Protein AF-A0A8I0HBV9-F1 (afdb_monomer)

InterPro domains:
  IPR002176 Crossover junction endodeoxyribonuclease RuvC [PF02075] (2-82)
  IPR002176 Crossover junction endodeoxyribonuclease RuvC [PR00696] (7-23)
  IPR002176 Crossover junction endodeoxyribonuclease RuvC [PR00696] (29-45)
  IPR002176 Crossover junction endodeoxyribonuclease RuvC [PR00696] (53-72)
  IPR002176 Crossover junction 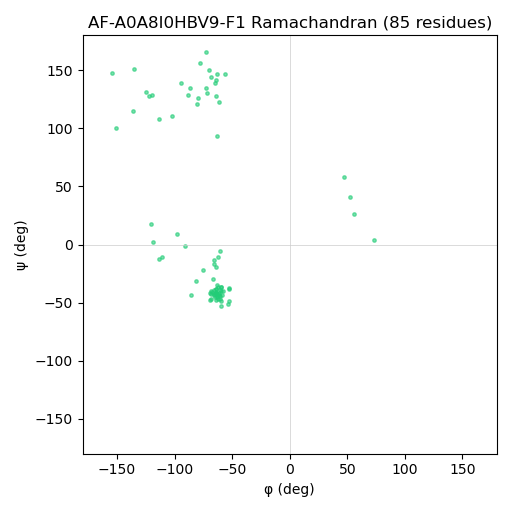endodeoxyribonuclease RuvC [PTHR30194] (1-84)
  IPR012337 Ribonuclease H-like superfamily [SSF53098] (2-82)
  IPR036397 Ribonuclease H superfamily [G3DSA:3.30.420.10] (1-86)

Secondary structure (DSSP, 8-state):
-HHHH--S-EEEEPPP--S-HHHHHHHHHHHHHHHHHHHTTT--EEEE-HHHHHHHHHS-TT--HHHHHHHHHHHHT--GGGS-S--

Sequence (87 aa):
LVESFLPDELAIEAPFFGKNVQSMLKLGRAQGVAMAAALSRDVPITEYEPRKIKMAITGNGAASKEQVSAMLQRILKIPDSRMADKL

Organism: NCBI:txid611301

Mean predicted aligned error: 4.95 Å

Nearest PDB structures (foldseek):
  7xhj-assembly1_A  TM=9.279E-01  e=1.352E-05  Deinococcus radiodurans R1 = ATCC 13939 = DSM 20539
  1hjr-assembly2_D  TM=9.240E-01  e=1.266E-05  Escherichia coli
  6lw3-assembly1_B  TM=9.590E-01  e=2.952E-05  Pseudomonas aeruginosa
  6s16-assembly1_B  TM=9.063E-01  e=2.592E-05  Thermus thermophilus HB8
  4ep4-assembly1_B  TM=8.430E-01  e=1.086E-04  Thermus thermophilus HB8

Radius of gyration: 15.0 Å; Cα contacts (8 Å, |Δi|>4): 81; chains: 1; bounding box: 29×37×31 Å

Solvent-accessible surface area (backbone atoms only — not comparable to full-atom values): 5327 Å² total; per-residue (Å²): 102,66,88,77,65,64,60,82,56,44,81,44,76,44,89,71,93,62,98,47,65,69,62,49,53,55,50,50,52,55,50,50,53,56,49,50,60,37,50,79,68,74,27,50,75,48,73,36,50,68,43,58,55,32,26,74,67,62,75,34,50,81,59,52,54,66,55,48,49,58,41,49,31,65,75,70,67,52,53,80,94,70,53,72,98,74,110

Foldseek 3Di:
DCVVPVDQAAEEEDQDDDPDPVVSVVVVVVVVVVVVVCVVVVRYYDYDYQLRLCCVQQVGSPDDPVSSQVSCCVVVVPDPVPRDPGD

pLDDT: mean 89.57, std 10.29, range [47.44, 97.69]

Structure (mmCIF, N/CA/C/O backbone):
data_AF-A0A8I0HBV9-F1
#
_entry.id   AF-A0A8I0HBV9-F1
#
loop_
_atom_site.group_PDB
_atom_site.id
_atom_site.type_symbol
_atom_site.label_atom_id
_atom_site.label_alt_id
_atom_site.label_comp_id
_atom_site.label_asym_id
_atom_site.label_entity_id
_atom_site.label_seq_id
_atom_site.pdbx_PDB_ins_code
_atom_site.Cartn_x
_atom_site.Cartn_y
_atom_site.Cartn_z
_atom_site.occupancy
_atom_site.B_iso_or_equiv
_atom_site.auth_seq_id
_atom_site.auth_comp_id
_atom_site.auth_asym_id
_atom_site.auth_atom_id
_atom_site.pdbx_PDB_model_num
ATOM 1 N N . LEU A 1 1 ? -6.089 3.364 12.118 1.00 89.88 1 LEU A N 1
ATOM 2 C CA . LEU 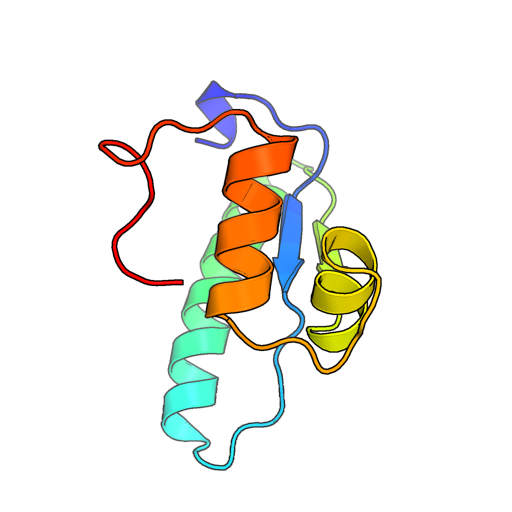A 1 1 ? -6.170 3.970 10.766 1.00 89.88 1 LEU A CA 1
ATOM 3 C C . LEU A 1 1 ? -7.536 3.728 10.149 1.00 89.88 1 LEU A C 1
ATOM 5 O O . LEU A 1 1 ? -8.281 4.689 10.082 1.00 89.88 1 LEU A O 1
ATOM 9 N N . VAL A 1 2 ? -7.899 2.489 9.791 1.00 92.56 2 VAL A N 1
ATOM 10 C CA . VAL A 1 2 ? -9.225 2.183 9.210 1.00 92.56 2 VAL A CA 1
ATOM 11 C C . VAL A 1 2 ? -10.369 2.699 10.095 1.00 92.56 2 VAL A C 1
ATOM 13 O O . VAL A 1 2 ? -11.186 3.480 9.635 1.00 92.56 2 VAL A O 1
ATOM 16 N N . GLU A 1 3 ? -10.363 2.387 11.393 1.00 92.56 3 GLU A N 1
ATOM 17 C CA . GLU A 1 3 ? -11.383 2.883 12.340 1.00 92.56 3 GLU A CA 1
ATOM 18 C C . GLU A 1 3 ? -11.344 4.399 12.567 1.00 92.56 3 GLU A C 1
ATOM 20 O O . GLU A 1 3 ? -12.355 5.013 12.877 1.00 92.56 3 GLU A O 1
ATOM 25 N N . SER A 1 4 ? -10.161 5.001 12.453 1.00 96.00 4 SER A N 1
ATOM 26 C CA . SER A 1 4 ? -9.944 6.414 12.778 1.00 96.00 4 SER A CA 1
ATOM 27 C C . SER A 1 4 ? -10.360 7.340 11.636 1.00 96.00 4 SER A C 1
ATOM 29 O O . SER A 1 4 ? -10.750 8.473 11.888 1.00 96.00 4 SER A O 1
ATOM 31 N N . PHE A 1 5 ? -10.225 6.869 10.394 1.00 95.38 5 PHE A N 1
ATOM 32 C CA . PHE A 1 5 ? -10.451 7.658 9.184 1.00 95.38 5 PHE A CA 1
ATOM 33 C C . PHE A 1 5 ? -11.659 7.196 8.366 1.00 95.38 5 PHE A C 1
ATOM 35 O O . PHE A 1 5 ? -12.060 7.937 7.479 1.00 95.38 5 PHE A O 1
ATOM 42 N N . LEU A 1 6 ? -12.227 6.020 8.664 1.00 94.50 6 LEU A N 1
ATOM 43 C CA . LEU A 1 6 ? -13.418 5.463 8.009 1.00 94.50 6 LEU A CA 1
ATOM 44 C C . LEU A 1 6 ? -13.347 5.553 6.470 1.00 94.50 6 LEU 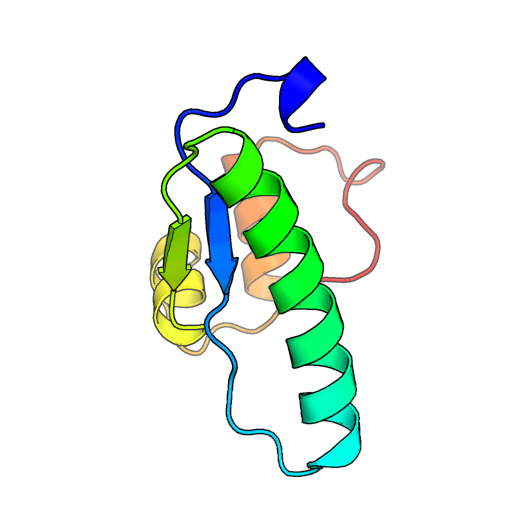A C 1
ATOM 46 O O . LEU A 1 6 ? -14.183 6.215 5.861 1.00 94.50 6 LEU A O 1
ATOM 50 N N . PRO A 1 7 ? -12.320 4.954 5.836 1.00 96.25 7 PRO A N 1
ATOM 51 C CA . PRO A 1 7 ? -12.144 5.064 4.394 1.00 96.25 7 PRO A CA 1
ATOM 52 C C . PRO A 1 7 ? -13.245 4.316 3.635 1.00 96.25 7 PRO A C 1
ATOM 54 O O . PRO A 1 7 ? -13.629 3.216 4.028 1.00 96.25 7 PRO A O 1
ATOM 57 N N . ASP A 1 8 ? -13.666 4.872 2.500 1.00 97.06 8 ASP A N 1
ATOM 58 C CA . ASP A 1 8 ? -14.620 4.225 1.590 1.00 97.06 8 ASP A CA 1
ATOM 59 C C . ASP A 1 8 ? -13.987 3.096 0.760 1.00 97.06 8 ASP A C 1
ATOM 61 O O . ASP A 1 8 ? -14.694 2.228 0.261 1.00 97.06 8 ASP A O 1
ATOM 65 N N . GLU A 1 9 ? -12.660 3.101 0.589 1.00 96.88 9 GLU A N 1
ATOM 66 C CA . GLU A 1 9 ? -11.920 2.103 -0.192 1.00 96.88 9 GLU A CA 1
ATOM 67 C C . GLU A 1 9 ? -10.464 1.972 0.290 1.00 96.88 9 GLU A C 1
ATOM 69 O O . GLU A 1 9 ? -9.829 2.948 0.703 1.00 96.88 9 GLU A O 1
ATOM 74 N N . LEU A 1 10 ? -9.907 0.762 0.185 1.00 96.69 10 LEU A N 1
ATOM 75 C CA . LEU A 1 10 ? -8.473 0.497 0.263 1.00 96.69 10 LEU A CA 1
ATOM 76 C C . LEU A 1 10 ? -7.897 0.271 -1.145 1.00 96.69 10 LEU A C 1
ATOM 78 O O . LEU A 1 10 ? -8.101 -0.778 -1.755 1.00 96.69 10 LEU A O 1
ATOM 82 N N . ALA A 1 11 ? -7.093 1.217 -1.624 1.00 96.25 11 ALA A N 1
ATOM 83 C CA . ALA A 1 11 ? -6.267 1.034 -2.815 1.00 96.25 11 ALA A CA 1
ATOM 84 C C . ALA A 1 11 ? -4.906 0.422 -2.440 1.00 96.25 11 ALA A C 1
ATOM 86 O O . ALA A 1 11 ? -4.204 0.951 -1.574 1.00 96.25 11 ALA A O 1
ATOM 87 N N . ILE A 1 12 ? -4.505 -0.665 -3.105 1.00 94.94 12 ILE A N 1
ATOM 88 C CA . ILE A 1 12 ? -3.209 -1.323 -2.876 1.00 94.94 12 ILE A CA 1
ATOM 89 C C . ILE A 1 12 ? -2.522 -1.690 -4.198 1.00 94.94 12 ILE A C 1
ATOM 91 O O . ILE A 1 12 ? -3.165 -1.914 -5.220 1.00 94.94 12 ILE A O 1
ATOM 95 N N . GLU A 1 13 ? -1.191 -1.722 -4.207 1.00 92.31 13 GLU A N 1
ATOM 96 C CA . GLU A 1 13 ? -0.419 -2.176 -5.366 1.00 92.31 13 GLU A CA 1
ATOM 97 C C . GLU A 1 13 ? -0.540 -3.699 -5.530 1.00 92.31 13 GLU A C 1
ATOM 99 O O . GLU A 1 13 ? -0.320 -4.455 -4.579 1.00 92.31 13 GLU A O 1
ATOM 104 N N . ALA A 1 14 ? -0.859 -4.144 -6.746 1.00 90.44 14 ALA A N 1
ATOM 105 C CA . ALA A 1 14 ? -0.907 -5.558 -7.088 1.00 90.44 14 ALA A CA 1
ATOM 106 C C . ALA A 1 14 ? 0.502 -6.176 -6.990 1.00 90.44 14 ALA A C 1
ATOM 108 O O . ALA A 1 14 ? 1.478 -5.560 -7.437 1.00 90.44 14 ALA A O 1
ATOM 109 N N . PRO A 1 15 ? 0.642 -7.401 -6.455 1.00 82.31 15 PRO A N 1
ATOM 110 C CA . PRO A 1 15 ? 1.944 -8.033 -6.295 1.00 82.31 15 PRO A CA 1
ATOM 111 C C . PRO A 1 15 ? 2.627 -8.238 -7.655 1.00 82.31 15 PRO A C 1
ATOM 113 O O . PRO A 1 15 ? 2.117 -8.918 -8.543 1.00 82.31 15 PRO A O 1
ATOM 116 N N . PHE A 1 16 ? 3.824 -7.675 -7.816 1.00 73.25 16 PHE A N 1
ATOM 117 C CA . PHE A 1 16 ? 4.647 -7.894 -9.004 1.00 73.25 16 PHE A CA 1
ATOM 118 C C . PHE A 1 16 ? 5.501 -9.155 -8.843 1.00 73.25 16 PHE A C 1
ATOM 120 O O . PHE A 1 16 ? 6.157 -9.322 -7.819 1.00 73.25 16 PHE A O 1
ATOM 127 N N . PHE A 1 17 ? 5.565 -10.021 -9.860 1.00 66.50 17 PHE A N 1
ATOM 128 C CA . PHE A 1 17 ? 6.417 -11.217 -9.845 1.00 66.50 17 PHE A CA 1
ATOM 129 C C . PHE A 1 17 ? 7.910 -10.848 -9.768 1.00 66.50 17 PHE A C 1
ATOM 131 O O . PHE A 1 17 ? 8.581 -10.605 -10.771 1.00 66.50 17 PHE A O 1
ATOM 138 N N . GLY A 1 18 ? 8.447 -10.805 -8.548 1.00 65.62 18 GLY A N 1
ATOM 139 C CA . GLY A 1 18 ? 9.870 -10.612 -8.292 1.00 65.62 18 GLY A CA 1
ATOM 140 C C . GLY A 1 18 ? 10.689 -11.887 -8.517 1.00 65.62 18 GLY A C 1
ATOM 141 O O . GLY A 1 18 ? 10.196 -13.002 -8.370 1.00 65.62 18 GLY A O 1
ATOM 142 N N . LYS A 1 19 ? 11.992 -11.730 -8.791 1.00 70.00 19 LYS A N 1
ATOM 143 C CA . LYS A 1 19 ? 12.936 -12.857 -8.948 1.00 70.00 19 LYS A CA 1
ATOM 144 C C . LYS A 1 19 ? 13.136 -13.687 -7.666 1.00 70.00 19 LYS A C 1
ATOM 146 O O . LYS A 1 19 ? 13.631 -14.805 -7.748 1.00 70.00 19 LYS A O 1
ATOM 151 N N . ASN A 1 20 ? 12.800 -13.148 -6.487 1.00 84.38 20 ASN A N 1
ATOM 152 C CA . ASN A 1 20 ? 13.028 -13.797 -5.192 1.00 84.38 20 ASN A CA 1
ATOM 153 C C . ASN A 1 20 ? 11.709 -14.163 -4.493 1.00 84.38 20 ASN A C 1
ATOM 155 O O . ASN A 1 20 ? 11.018 -13.305 -3.938 1.00 84.38 20 ASN A O 1
ATOM 159 N N . VAL A 1 21 ? 11.416 -15.464 -4.461 1.00 86.38 21 VAL A N 1
ATOM 160 C CA . VAL A 1 21 ? 10.197 -16.045 -3.879 1.00 86.38 21 VAL A CA 1
ATOM 161 C C . VAL A 1 21 ? 10.068 -15.775 -2.373 1.00 86.38 21 VAL A C 1
ATOM 163 O O . VAL A 1 21 ? 8.966 -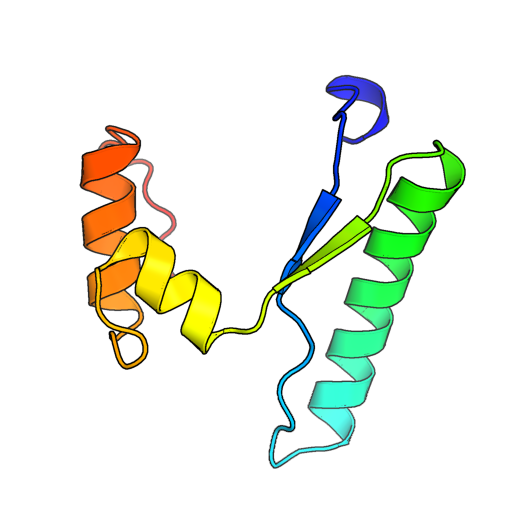15.527 -1.890 1.00 86.38 21 VAL A O 1
ATOM 166 N N . GLN A 1 22 ? 11.167 -15.769 -1.610 1.00 88.62 22 GLN A N 1
ATOM 167 C CA . GLN A 1 22 ? 11.097 -15.533 -0.161 1.00 88.62 22 GLN A CA 1
ATOM 168 C C . GLN A 1 22 ? 10.701 -14.092 0.166 1.00 88.62 22 GLN A C 1
ATOM 170 O O . GLN A 1 22 ? 9.890 -13.861 1.065 1.00 88.62 22 GLN A O 1
ATOM 175 N N . SER A 1 23 ? 11.254 -13.122 -0.566 1.00 88.44 23 SER A N 1
ATOM 176 C CA . SER A 1 23 ? 10.872 -11.714 -0.421 1.00 88.44 23 SER A CA 1
ATOM 177 C C . SER A 1 23 ? 9.410 -11.499 -0.811 1.00 88.44 23 SER A C 1
ATOM 179 O O . SER A 1 23 ? 8.688 -10.813 -0.091 1.00 88.44 23 SER A O 1
ATOM 181 N N . MET A 1 24 ? 8.955 -12.156 -1.883 1.00 88.38 24 MET A N 1
ATOM 182 C CA . MET A 1 24 ? 7.552 -12.133 -2.306 1.00 88.38 24 MET A CA 1
ATOM 183 C C . MET A 1 24 ? 6.613 -12.691 -1.238 1.00 88.38 24 MET A C 1
ATOM 185 O O . MET A 1 24 ? 5.598 -12.076 -0.932 1.00 88.38 24 MET A O 1
ATOM 189 N N . LEU A 1 25 ? 6.967 -13.815 -0.611 1.00 90.56 25 LEU A N 1
ATOM 190 C CA . LEU A 1 25 ? 6.148 -14.407 0.445 1.00 90.56 25 LEU A CA 1
ATOM 191 C C . LEU A 1 25 ? 6.052 -13.495 1.678 1.00 90.56 25 LEU A C 1
ATOM 193 O O . LEU A 1 25 ? 4.990 -13.391 2.289 1.00 90.56 25 LEU A O 1
ATOM 197 N N . LYS A 1 26 ? 7.148 -12.818 2.046 1.00 91.00 26 LYS A N 1
ATOM 198 C CA . LYS A 1 26 ? 7.144 -11.834 3.141 1.00 91.00 26 LYS A CA 1
ATOM 199 C C . LYS A 1 26 ? 6.233 -10.647 2.824 1.00 91.00 26 LYS A C 1
ATOM 201 O O . LYS A 1 26 ? 5.447 -10.257 3.683 1.00 91.00 26 LYS A O 1
ATOM 206 N N . LEU A 1 27 ? 6.311 -10.118 1.603 1.00 90.25 27 LEU A N 1
ATOM 207 C CA . LEU A 1 27 ? 5.458 -9.018 1.156 1.00 90.25 27 LEU A CA 1
ATOM 208 C C . LEU A 1 27 ? 3.981 -9.430 1.127 1.00 90.25 27 LEU A C 1
ATOM 210 O O . LEU A 1 27 ? 3.152 -8.747 1.720 1.00 90.25 27 LEU A O 1
ATOM 214 N N . GLY A 1 28 ? 3.668 -10.587 0.538 1.00 91.88 28 GLY A N 1
ATOM 215 C CA . GLY A 1 28 ? 2.299 -11.101 0.458 1.00 91.88 28 GLY A CA 1
ATOM 216 C C . GLY A 1 28 ? 1.663 -11.318 1.832 1.00 91.88 28 GLY A C 1
ATOM 217 O O . GLY A 1 28 ? 0.491 -11.012 2.021 1.00 91.88 28 GLY A O 1
ATOM 218 N N . ARG A 1 29 ? 2.437 -11.758 2.835 1.00 94.25 29 ARG A N 1
ATOM 219 C CA . ARG A 1 29 ? 1.954 -11.839 4.227 1.00 94.25 29 ARG A CA 1
ATOM 220 C C . ARG A 1 29 ? 1.593 -10.465 4.792 1.00 94.25 29 ARG A C 1
ATOM 222 O O . ARG A 1 29 ? 0.549 -10.334 5.420 1.00 94.25 29 ARG A O 1
ATOM 229 N N . ALA A 1 30 ? 2.431 -9.453 4.566 1.00 93.50 30 ALA A N 1
ATOM 230 C CA . ALA A 1 30 ? 2.157 -8.095 5.033 1.00 93.50 30 ALA A CA 1
ATOM 231 C C . ALA A 1 30 ? 0.913 -7.498 4.351 1.00 93.50 30 ALA A C 1
ATOM 233 O O . ALA A 1 30 ? 0.043 -6.959 5.034 1.00 93.50 30 ALA A O 1
ATOM 234 N N . GLN A 1 31 ? 0.792 -7.657 3.028 1.00 94.19 31 GLN A N 1
ATOM 235 C CA . GLN A 1 31 ? -0.392 -7.226 2.278 1.00 94.19 31 GLN A CA 1
ATOM 236 C C . GLN A 1 31 ? -1.649 -7.963 2.747 1.00 94.19 31 GLN A C 1
ATOM 238 O O . GLN A 1 31 ? -2.660 -7.321 3.008 1.00 94.19 31 GLN A O 1
ATOM 243 N N . GLY A 1 32 ? -1.571 -9.279 2.959 1.00 95.06 32 GLY A N 1
ATOM 244 C CA . GLY A 1 32 ? -2.691 -10.076 3.459 1.00 95.06 32 GLY A CA 1
ATOM 245 C C . GLY A 1 32 ? -3.216 -9.593 4.812 1.00 95.06 32 GLY A C 1
ATOM 246 O O . GLY A 1 32 ? -4.426 -9.507 5.000 1.00 95.06 32 GLY A O 1
ATOM 247 N N . VAL A 1 33 ? -2.330 -9.200 5.736 1.00 96.19 33 VAL A N 1
ATOM 248 C CA . VAL A 1 33 ? -2.740 -8.609 7.024 1.00 96.19 33 VAL A CA 1
ATOM 249 C C . VAL A 1 33 ? -3.419 -7.249 6.827 1.00 96.19 33 VAL A C 1
ATOM 251 O O . VAL A 1 33 ? -4.450 -6.990 7.447 1.00 96.19 33 VAL A O 1
ATOM 254 N N . ALA A 1 34 ? -2.888 -6.391 5.951 1.00 95.12 34 ALA A N 1
ATOM 255 C CA . ALA A 1 34 ? -3.494 -5.090 5.655 1.00 95.12 34 ALA A CA 1
ATOM 256 C C . ALA A 1 34 ? -4.885 -5.231 5.010 1.00 95.12 34 ALA A C 1
ATOM 258 O O . ALA A 1 34 ? -5.825 -4.542 5.405 1.00 95.12 34 ALA A O 1
ATOM 259 N N . MET A 1 35 ? -5.031 -6.166 4.069 1.00 95.62 35 MET A N 1
ATOM 260 C CA . MET A 1 35 ? -6.305 -6.477 3.422 1.00 95.62 35 MET A CA 1
ATOM 261 C C . MET A 1 35 ? -7.307 -7.065 4.416 1.00 95.62 35 MET A C 1
ATOM 263 O O . MET A 1 35 ? -8.454 -6.635 4.446 1.00 95.62 35 MET A O 1
ATOM 267 N N . ALA A 1 36 ? -6.882 -7.988 5.285 1.00 96.31 36 ALA A N 1
ATOM 268 C CA . ALA A 1 36 ? -7.750 -8.548 6.320 1.00 96.31 36 ALA A CA 1
ATOM 269 C C . ALA A 1 36 ? -8.286 -7.464 7.270 1.00 96.31 36 ALA A C 1
ATOM 271 O O . ALA A 1 36 ? -9.464 -7.485 7.623 1.00 96.31 36 ALA A O 1
ATOM 272 N N . ALA A 1 37 ? -7.449 -6.488 7.639 1.00 95.62 37 ALA A N 1
ATOM 273 C CA . ALA A 1 37 ? -7.875 -5.355 8.456 1.00 95.62 37 ALA A CA 1
ATOM 274 C C . ALA A 1 37 ? -8.963 -4.508 7.764 1.00 95.62 37 ALA A C 1
ATOM 276 O O . ALA A 1 37 ? -9.938 -4.132 8.412 1.00 95.62 37 ALA A O 1
ATOM 277 N N . ALA A 1 38 ? -8.838 -4.242 6.461 1.00 96.12 38 ALA A N 1
ATOM 278 C CA . ALA A 1 38 ? -9.866 -3.528 5.697 1.00 96.12 38 ALA A CA 1
ATOM 279 C C . ALA A 1 38 ? -1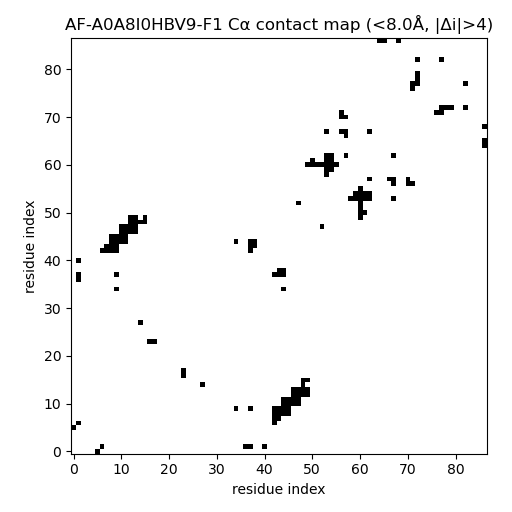1.159 -4.349 5.533 1.00 96.12 38 ALA A C 1
ATOM 281 O O . ALA A 1 38 ? -12.242 -3.849 5.834 1.00 96.12 38 ALA A O 1
ATOM 282 N N . LEU A 1 39 ? -11.045 -5.630 5.162 1.00 95.44 39 LEU A N 1
ATOM 283 C CA . LEU A 1 39 ? -12.192 -6.536 5.006 1.00 95.44 39 LEU A CA 1
ATOM 284 C C . LEU A 1 39 ? -12.984 -6.708 6.303 1.00 95.44 39 LEU A C 1
ATOM 286 O O . LEU A 1 39 ? -14.205 -6.762 6.265 1.00 95.44 39 LEU A O 1
ATOM 290 N N . SER A 1 40 ? -12.316 -6.741 7.461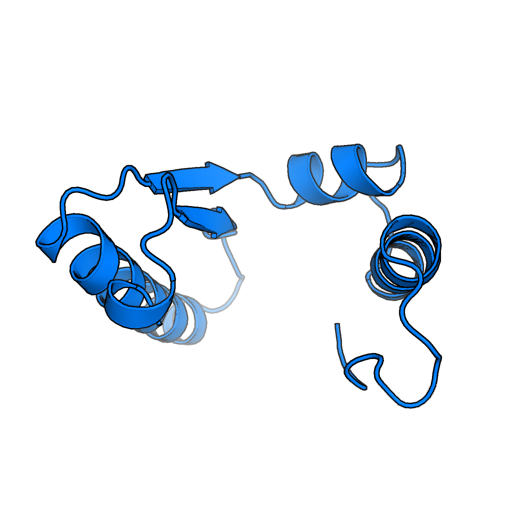 1.00 95.56 40 SER A N 1
ATOM 291 C CA . SER A 1 40 ? -12.991 -6.829 8.769 1.00 95.56 40 SER A CA 1
ATOM 292 C C . SER A 1 40 ? -13.904 -5.641 9.099 1.00 95.56 40 SER A C 1
ATOM 294 O O . SER A 1 40 ? -14.635 -5.681 10.088 1.00 95.56 40 SER A O 1
ATOM 296 N N . ARG A 1 41 ? -13.837 -4.572 8.300 1.00 94.62 41 ARG A N 1
ATOM 297 C CA . ARG A 1 41 ? -14.656 -3.362 8.411 1.00 94.62 41 ARG A CA 1
ATOM 298 C C . ARG A 1 41 ? -15.479 -3.108 7.143 1.00 94.62 41 ARG A C 1
ATOM 300 O O . ARG A 1 41 ? -15.913 -1.981 6.944 1.00 94.62 41 ARG A O 1
ATOM 307 N N . ASP A 1 42 ? -15.650 -4.129 6.300 1.00 95.56 42 ASP A N 1
ATOM 308 C CA . ASP A 1 42 ? -16.385 -4.067 5.029 1.00 95.56 42 ASP A CA 1
ATOM 309 C C . ASP A 1 42 ? -15.874 -2.986 4.059 1.00 95.56 42 ASP A C 1
ATOM 311 O O . ASP A 1 42 ? -16.608 -2.501 3.199 1.00 95.56 42 ASP A O 1
ATOM 315 N N . VAL A 1 43 ? -14.593 -2.613 4.168 1.00 97.69 43 VAL A N 1
ATOM 316 C CA . VAL A 1 43 ? -13.969 -1.658 3.247 1.00 97.69 43 VAL A CA 1
ATOM 317 C C . VAL A 1 43 ? -13.575 -2.400 1.963 1.00 97.69 43 VAL A C 1
ATOM 319 O O . VAL A 1 43 ? -12.777 -3.344 2.038 1.00 97.69 43 VAL A O 1
ATOM 322 N N . PRO A 1 44 ? -14.095 -2.006 0.783 1.00 97.12 44 PRO A N 1
ATOM 323 C CA . PRO A 1 44 ? -13.736 -2.624 -0.486 1.00 97.12 44 PRO A CA 1
ATOM 324 C C . PRO A 1 44 ? -12.254 -2.412 -0.799 1.00 97.12 44 PRO A C 1
ATOM 326 O O . PRO A 1 44 ? -11.661 -1.389 -0.452 1.00 97.12 44 PRO A O 1
ATOM 329 N N . ILE A 1 45 ? -11.650 -3.401 -1.457 1.00 97.00 45 ILE A N 1
ATOM 330 C CA . ILE A 1 45 ? -10.225 -3.406 -1.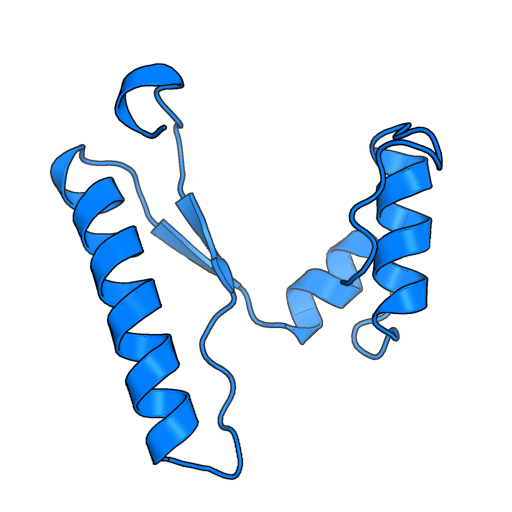788 1.00 97.00 45 ILE A CA 1
ATOM 331 C C . ILE A 1 45 ? -10.067 -3.467 -3.299 1.00 97.00 45 ILE A C 1
ATOM 333 O O . ILE A 1 45 ? -10.597 -4.380 -3.934 1.00 97.00 45 ILE A O 1
ATOM 337 N N . THR A 1 46 ? -9.273 -2.550 -3.846 1.00 96.44 46 THR A N 1
ATOM 338 C CA . THR A 1 46 ? -8.907 -2.549 -5.263 1.00 96.44 46 THR A CA 1
ATOM 339 C C . THR A 1 46 ? -7.396 -2.610 -5.424 1.00 96.44 46 THR A C 1
ATOM 341 O O . THR A 1 46 ? -6.648 -1.807 -4.858 1.00 96.44 46 THR A O 1
ATOM 344 N N . GLU A 1 47 ? -6.947 -3.567 -6.233 1.00 95.19 47 GLU A N 1
ATOM 345 C CA . GLU A 1 47 ? -5.541 -3.747 -6.576 1.00 95.19 47 GLU A CA 1
ATOM 346 C C . GLU A 1 47 ? -5.193 -3.036 -7.891 1.00 95.19 47 GLU A C 1
ATOM 348 O O . GLU A 1 47 ? -5.936 -3.094 -8.875 1.00 95.19 47 GLU A O 1
ATOM 353 N N . TYR A 1 48 ? -4.029 -2.386 -7.931 1.00 94.88 48 TYR A N 1
ATOM 354 C CA . TYR A 1 48 ? -3.557 -1.641 -9.096 1.00 94.88 48 TYR A CA 1
ATOM 355 C C . TYR A 1 48 ? -2.181 -2.113 -9.547 1.00 94.88 48 TYR A C 1
ATOM 357 O O . TYR A 1 48 ? -1.238 -2.180 -8.762 1.00 94.88 48 TYR A O 1
ATOM 365 N N . GLU A 1 49 ? -2.034 -2.379 -10.845 1.00 93.19 49 GLU A N 1
ATOM 366 C CA . GLU A 1 49 ? -0.732 -2.718 -11.412 1.00 93.19 49 GLU A CA 1
ATOM 367 C C . GLU A 1 49 ? 0.263 -1.548 -11.289 1.00 93.19 49 GLU A C 1
ATOM 369 O O . GLU A 1 49 ? -0.103 -0.403 -11.592 1.00 93.19 49 GLU A O 1
ATOM 374 N N . PRO A 1 50 ? 1.551 -1.814 -10.996 1.00 91.38 50 PRO A N 1
ATOM 375 C CA . PRO A 1 50 ? 2.572 -0.772 -10.851 1.00 91.38 50 PRO A CA 1
ATOM 376 C C . PRO A 1 50 ? 2.646 0.174 -12.060 1.00 91.38 50 PRO A C 1
ATOM 378 O O . PRO A 1 50 ? 2.802 1.389 -11.929 1.00 91.38 50 PRO A O 1
ATOM 381 N N . ARG A 1 51 ? 2.485 -0.375 -13.272 1.00 93.50 51 ARG A N 1
ATOM 382 C CA . ARG A 1 51 ? 2.488 0.399 -14.521 1.00 93.50 51 ARG A CA 1
ATOM 383 C C . ARG A 1 51 ? 1.294 1.352 -14.608 1.00 93.50 51 ARG A C 1
ATOM 385 O O . ARG A 1 51 ? 1.455 2.475 -15.085 1.00 93.50 51 ARG A O 1
ATOM 392 N N . LYS A 1 52 ? 0.114 0.922 -14.151 1.00 94.81 52 LYS A N 1
ATOM 393 C CA . LYS A 1 52 ? -1.107 1.738 -14.138 1.00 94.81 52 LYS A CA 1
ATOM 394 C C . LYS A 1 52 ? -0.987 2.877 -13.127 1.00 94.81 52 LYS A C 1
ATOM 396 O O . LYS A 1 52 ? -1.344 4.003 -13.459 1.00 94.81 52 LYS A O 1
ATOM 401 N N . ILE A 1 53 ? -0.392 2.611 -11.962 1.00 94.19 53 ILE A N 1
ATOM 402 C CA . ILE A 1 53 ? -0.092 3.632 -10.945 1.00 94.19 53 ILE A CA 1
ATOM 403 C C . ILE A 1 53 ? 0.833 4.709 -11.531 1.00 94.19 53 ILE A C 1
ATOM 405 O O . ILE A 1 53 ? 0.506 5.895 -11.519 1.00 94.19 53 ILE A O 1
ATOM 409 N N . LYS A 1 54 ? 1.962 4.300 -12.126 1.00 94.88 54 LYS A N 1
ATOM 410 C CA . LYS A 1 54 ? 2.919 5.226 -12.755 1.00 94.88 54 LYS A CA 1
ATOM 411 C C . LYS A 1 54 ? 2.288 6.052 -13.871 1.00 94.88 54 LYS A C 1
ATOM 413 O O . LYS A 1 54 ? 2.511 7.261 -13.936 1.00 94.88 54 LYS A O 1
ATOM 418 N N . MET A 1 55 ? 1.479 5.415 -14.717 1.00 95.94 55 MET A N 1
ATOM 419 C CA . MET A 1 55 ? 0.750 6.081 -15.796 1.00 95.94 55 MET A CA 1
ATOM 420 C C . MET A 1 55 ? -0.208 7.149 -15.257 1.00 95.94 55 MET A C 1
ATOM 422 O O . MET A 1 55 ? -0.195 8.269 -15.753 1.00 95.94 55 MET A O 1
ATOM 426 N N . ALA A 1 56 ? -0.990 6.831 -14.223 1.00 95.44 56 ALA A N 1
ATOM 427 C CA . ALA A 1 56 ? -1.960 7.759 -13.645 1.00 95.44 56 ALA A CA 1
ATOM 428 C C . ALA A 1 56 ? -1.306 9.008 -13.027 1.00 95.44 56 ALA A C 1
ATOM 430 O O . ALA A 1 56 ? -1.868 10.095 -13.106 1.00 95.44 56 ALA A O 1
ATOM 431 N N . ILE A 1 57 ? -0.113 8.865 -12.439 1.00 94.62 57 ILE A N 1
ATOM 432 C CA . ILE A 1 57 ? 0.586 9.968 -11.760 1.00 94.62 57 ILE A CA 1
ATOM 433 C C . ILE A 1 57 ? 1.415 10.811 -12.737 1.00 94.62 57 ILE A C 1
ATOM 435 O O . ILE A 1 57 ? 1.440 12.036 -12.645 1.00 94.62 57 ILE A O 1
ATOM 439 N N . THR A 1 58 ? 2.142 10.159 -13.645 1.00 95.50 58 THR A N 1
ATOM 440 C CA . THR A 1 58 ? 3.188 10.813 -14.456 1.00 95.50 58 THR A CA 1
ATOM 441 C C . THR A 1 58 ? 2.834 10.940 -15.937 1.00 95.50 58 THR A C 1
ATOM 443 O O . THR A 1 58 ? 3.560 11.596 -16.678 1.00 95.50 58 THR A O 1
ATOM 446 N N . GLY A 1 59 ? 1.768 10.280 -16.399 1.00 94.94 59 GLY A N 1
ATOM 447 C CA . GLY A 1 59 ? 1.479 10.101 -17.826 1.00 94.94 59 GLY A CA 1
ATOM 448 C C . GLY A 1 59 ? 2.393 9.085 -18.525 1.00 94.94 59 GLY A C 1
ATOM 449 O O . GLY A 1 59 ? 2.289 8.900 -19.735 1.00 94.94 59 GLY A O 1
ATOM 450 N N . ASN A 1 60 ? 3.289 8.411 -17.791 1.00 93.62 60 ASN A N 1
ATOM 451 C CA . ASN A 1 60 ? 4.210 7.414 -18.329 1.00 93.62 60 ASN A CA 1
ATOM 452 C C . ASN A 1 60 ? 4.290 6.171 -17.425 1.00 93.62 60 ASN A C 1
ATOM 454 O O . ASN A 1 60 ? 4.809 6.204 -16.313 1.00 93.62 60 ASN A O 1
ATOM 458 N N . GLY A 1 61 ? 3.847 5.020 -17.934 1.00 91.81 61 GLY A N 1
ATOM 459 C CA . GLY A 1 61 ? 3.885 3.754 -17.192 1.00 91.81 61 GLY A CA 1
ATOM 460 C C . GLY A 1 61 ? 5.296 3.230 -16.879 1.00 91.81 61 GLY A C 1
ATOM 461 O O . GLY A 1 61 ? 5.446 2.372 -16.011 1.00 91.81 61 GLY A O 1
ATOM 462 N N . ALA A 1 62 ? 6.326 3.737 -17.561 1.00 94.00 62 ALA A N 1
ATOM 463 C CA . ALA A 1 62 ? 7.728 3.380 -17.344 1.00 94.00 62 ALA A CA 1
ATOM 464 C C . ALA A 1 62 ? 8.489 4.388 -16.460 1.00 94.00 62 ALA A C 1
ATOM 466 O O . ALA A 1 62 ? 9.706 4.277 -16.338 1.00 94.00 62 ALA A O 1
ATOM 467 N N . ALA A 1 63 ? 7.799 5.355 -15.843 1.00 94.12 63 ALA A N 1
ATOM 468 C CA . ALA A 1 63 ? 8.436 6.381 -15.022 1.00 94.12 63 ALA A CA 1
ATOM 469 C C . ALA A 1 63 ? 9.290 5.800 -13.879 1.00 94.12 63 ALA A C 1
ATOM 471 O O . ALA A 1 63 ? 8.977 4.746 -13.298 1.00 94.12 63 ALA A O 1
ATOM 472 N N . SER A 1 64 ? 10.375 6.502 -13.553 1.00 92.94 64 SER A N 1
ATOM 473 C CA . SER A 1 64 ? 11.226 6.184 -12.407 1.00 92.94 64 SER A CA 1
ATOM 474 C C . SER A 1 64 ? 10.531 6.542 -11.088 1.00 92.94 64 SER A C 1
ATOM 476 O O . SER A 1 64 ? 9.525 7.255 -11.066 1.00 92.94 64 SER A O 1
ATOM 478 N N . LYS A 1 65 ? 11.055 6.040 -9.967 1.00 88.56 65 LYS A N 1
ATOM 479 C CA . LYS A 1 65 ? 10.506 6.339 -8.634 1.00 88.56 65 LYS A CA 1
ATOM 480 C C . LYS A 1 65 ? 10.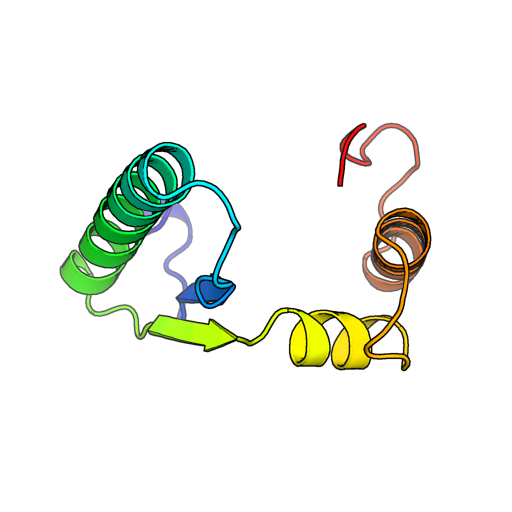627 7.824 -8.294 1.00 88.56 65 LYS A C 1
ATOM 482 O O . LYS A 1 65 ? 9.697 8.420 -7.760 1.00 88.56 65 LYS A O 1
ATOM 487 N N . GLU A 1 66 ? 11.735 8.433 -8.696 1.00 91.06 66 GLU A N 1
ATOM 488 C CA . GLU A 1 66 ? 12.036 9.851 -8.505 1.00 91.06 66 GLU A CA 1
ATOM 489 C C . GLU A 1 66 ? 11.037 10.723 -9.274 1.00 91.06 66 GLU A C 1
ATOM 491 O O . GLU A 1 66 ? 10.514 11.695 -8.732 1.00 91.06 66 GLU A O 1
ATOM 496 N N . GLN A 1 67 ? 10.700 10.334 -10.510 1.00 92.19 67 GLN A N 1
ATOM 497 C CA . GLN A 1 67 ? 9.689 11.026 -11.314 1.00 92.19 67 GLN A CA 1
ATOM 498 C C . GLN A 1 67 ? 8.296 10.940 -10.681 1.00 92.19 67 GLN A C 1
ATOM 500 O O . GLN A 1 67 ? 7.574 11.937 -10.651 1.00 92.19 67 GLN A O 1
ATOM 505 N N . VAL A 1 68 ? 7.918 9.772 -10.151 1.00 93.00 68 VAL A N 1
ATOM 506 C CA . VAL A 1 68 ? 6.646 9.600 -9.432 1.00 93.00 68 VAL A CA 1
ATOM 507 C C . VAL A 1 68 ? 6.610 10.486 -8.184 1.00 93.00 68 VAL A C 1
ATOM 509 O O . VAL A 1 68 ? 5.633 11.204 -7.982 1.00 93.00 68 VAL A O 1
ATOM 512 N N . SER A 1 69 ? 7.681 10.492 -7.386 1.00 90.81 69 SER A N 1
ATOM 513 C CA . SER A 1 69 ? 7.785 11.310 -6.171 1.00 90.81 69 SER A CA 1
ATOM 514 C C . SER A 1 69 ? 7.662 12.810 -6.465 1.00 90.81 69 SER A C 1
ATOM 516 O O . SER A 1 69 ? 6.833 13.492 -5.862 1.00 90.81 69 SER A O 1
ATOM 518 N N . ALA A 1 70 ? 8.401 13.316 -7.459 1.00 90.88 70 ALA A N 1
ATOM 519 C CA . ALA A 1 70 ? 8.347 14.724 -7.860 1.00 90.88 70 ALA A CA 1
ATOM 520 C C . ALA A 1 70 ? 6.943 15.145 -8.337 1.00 90.88 70 ALA A C 1
ATOM 522 O O . ALA A 1 70 ? 6.460 16.234 -8.016 1.00 90.88 70 ALA A O 1
ATOM 523 N N . MET A 1 71 ? 6.250 14.270 -9.072 1.00 93.69 71 MET A N 1
ATOM 524 C CA . MET A 1 71 ? 4.873 14.528 -9.499 1.00 93.69 71 MET A CA 1
ATOM 525 C C . MET A 1 71 ? 3.901 14.532 -8.315 1.00 93.69 71 MET A C 1
ATOM 527 O O . MET A 1 71 ? 3.055 15.422 -8.233 1.00 93.69 71 MET A O 1
ATOM 531 N N . LEU A 1 72 ? 4.050 13.608 -7.361 1.00 92.06 72 LEU A N 1
ATOM 532 C CA . LEU A 1 72 ? 3.236 13.585 -6.142 1.00 92.06 72 LEU A CA 1
ATOM 533 C C . LEU A 1 72 ? 3.436 14.840 -5.284 1.00 92.06 72 LEU A C 1
ATOM 535 O O . LEU A 1 72 ? 2.440 15.406 -4.834 1.00 92.06 72 LEU A O 1
ATOM 539 N N . GLN A 1 73 ? 4.677 15.322 -5.113 1.00 91.56 73 GLN A N 1
ATOM 540 C CA . GLN A 1 73 ? 4.951 16.603 -4.434 1.00 91.56 73 GLN A CA 1
ATOM 541 C C . GLN A 1 73 ? 4.136 17.732 -5.055 1.00 91.56 73 GLN A C 1
ATOM 543 O O . GLN A 1 73 ? 3.468 18.488 -4.350 1.00 91.56 73 GLN A O 1
ATOM 548 N N . ARG A 1 74 ? 4.160 17.821 -6.388 1.00 91.25 74 ARG A N 1
ATOM 549 C CA . ARG A 1 74 ? 3.482 18.881 -7.132 1.00 91.25 74 ARG A CA 1
ATOM 550 C C . ARG A 1 74 ? 1.958 18.775 -7.049 1.00 91.25 74 ARG A C 1
ATOM 552 O O . ARG A 1 74 ? 1.299 19.799 -6.882 1.00 91.25 74 ARG A O 1
ATOM 559 N N . ILE A 1 75 ? 1.403 17.567 -7.166 1.00 92.81 75 ILE A N 1
ATOM 560 C CA . ILE A 1 75 ? -0.049 17.325 -7.137 1.00 92.81 75 ILE A CA 1
ATOM 561 C C . ILE A 1 75 ? -0.612 17.591 -5.737 1.00 92.81 75 ILE A C 1
ATOM 563 O O . ILE A 1 75 ? -1.609 18.297 -5.595 1.00 92.81 75 ILE A O 1
ATOM 567 N N . LEU A 1 76 ? 0.042 17.057 -4.703 1.00 91.94 76 LEU A N 1
ATOM 568 C CA . LEU A 1 76 ? -0.426 17.120 -3.316 1.00 91.94 76 LEU A CA 1
ATOM 569 C C . LEU A 1 76 ? 0.099 18.345 -2.551 1.00 91.94 76 LEU A C 1
ATOM 571 O O . LEU A 1 76 ? -0.251 18.532 -1.388 1.00 91.94 76 LEU A O 1
ATOM 575 N N . LYS A 1 77 ? 0.923 19.186 -3.195 1.00 92.19 77 LYS A N 1
ATOM 576 C CA . LYS A 1 77 ? 1.561 20.381 -2.612 1.00 92.19 77 LYS A CA 1
ATOM 577 C C . LYS A 1 77 ? 2.313 20.069 -1.312 1.00 92.19 77 LYS A C 1
ATOM 579 O O . LYS A 1 77 ? 2.239 20.820 -0.339 1.00 92.19 77 LYS A O 1
ATOM 584 N N . ILE A 1 78 ? 3.018 18.940 -1.293 1.00 88.69 78 ILE A N 1
ATOM 585 C CA . ILE A 1 78 ? 3.802 18.501 -0.134 1.00 88.69 78 ILE A CA 1
ATOM 586 C C . ILE A 1 78 ? 5.122 19.285 -0.129 1.00 88.69 78 ILE A C 1
ATOM 588 O O . ILE A 1 78 ? 5.819 19.266 -1.142 1.00 88.69 78 ILE A O 1
ATOM 592 N N . PRO A 1 79 ? 5.483 19.973 0.970 1.00 85.56 79 PRO A N 1
ATOM 593 C CA . PRO A 1 79 ? 6.761 20.672 1.065 1.00 85.56 79 PRO A CA 1
ATOM 594 C C . PRO A 1 79 ? 7.923 19.678 1.160 1.00 85.56 79 PRO A C 1
ATOM 596 O O . PRO A 1 79 ? 7.769 18.610 1.753 1.00 85.56 79 PRO A O 1
ATOM 599 N N . ASP A 1 80 ? 9.099 20.065 0.661 1.00 81.19 80 ASP A N 1
ATOM 600 C CA . ASP A 1 80 ? 10.293 19.204 0.620 1.00 81.19 80 ASP A CA 1
ATOM 601 C C . ASP A 1 80 ? 10.642 18.594 1.984 1.00 81.19 80 ASP A C 1
ATOM 603 O O 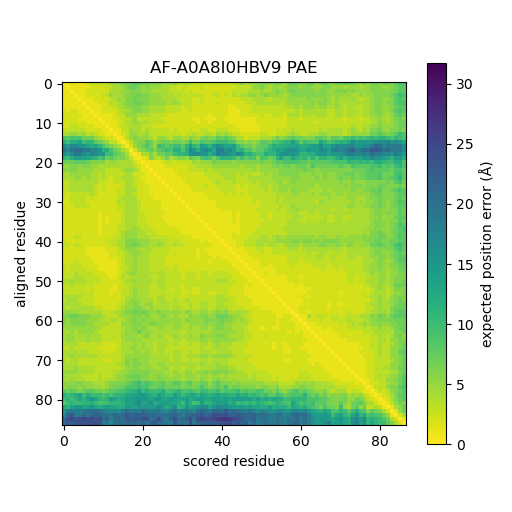. ASP A 1 80 ? 10.977 17.419 2.074 1.00 81.19 80 ASP A O 1
ATOM 607 N N . SER A 1 81 ? 10.459 19.352 3.070 1.00 80.81 81 SER A N 1
ATOM 608 C CA . SER A 1 81 ? 10.713 18.903 4.447 1.00 80.81 81 SER A CA 1
ATOM 609 C C . SER A 1 81 ? 9.789 17.789 4.948 1.00 80.81 81 SER A C 1
ATOM 611 O O . SER A 1 81 ? 10.038 17.218 6.008 1.00 80.81 81 SER A O 1
ATOM 613 N N . ARG A 1 82 ? 8.691 17.512 4.236 1.00 76.69 82 ARG A N 1
ATOM 614 C CA . ARG A 1 82 ? 7.693 16.491 4.583 1.00 76.69 82 ARG A CA 1
ATOM 615 C C . ARG A 1 82 ? 7.570 15.399 3.530 1.00 76.69 82 ARG A C 1
ATOM 617 O O . ARG A 1 82 ? 6.721 14.521 3.695 1.00 76.69 82 ARG A O 1
ATOM 624 N N . MET A 1 83 ? 8.363 15.441 2.459 1.00 75.38 83 MET A N 1
ATOM 625 C CA . MET A 1 83 ? 8.392 14.314 1.541 1.00 75.38 83 MET A CA 1
ATOM 626 C C . MET A 1 83 ? 9.139 13.156 2.205 1.00 75.38 83 MET A C 1
ATOM 628 O O . MET A 1 83 ? 10.177 13.351 2.828 1.00 75.38 83 MET A O 1
ATOM 632 N N . ALA A 1 84 ? 8.593 11.945 2.110 1.00 65.25 84 ALA A N 1
ATOM 633 C CA . ALA A 1 84 ? 9.276 10.769 2.624 1.00 65.25 84 ALA A CA 1
ATOM 634 C C . ALA A 1 84 ? 10.580 10.562 1.838 1.00 65.25 84 ALA A C 1
ATOM 636 O O . ALA A 1 84 ? 10.549 10.487 0.611 1.00 65.25 84 ALA A O 1
ATOM 637 N N . ASP A 1 85 ? 11.708 10.420 2.540 1.00 56.06 85 ASP A N 1
ATOM 638 C CA . ASP A 1 85 ? 13.055 10.337 1.948 1.00 56.06 85 ASP A CA 1
ATOM 639 C C . ASP A 1 85 ? 13.267 9.153 0.983 1.00 56.06 85 ASP A C 1
ATOM 641 O O . ASP A 1 85 ? 14.334 9.026 0.381 1.00 56.06 85 ASP A O 1
ATOM 645 N N . LYS A 1 86 ? 12.290 8.248 0.833 1.00 47.44 86 LYS A N 1
ATOM 646 C CA . LYS A 1 86 ? 12.376 7.060 -0.026 1.00 47.44 86 LYS A CA 1
ATOM 647 C C . LYS A 1 86 ? 10.995 6.656 -0.553 1.00 47.44 86 LYS A C 1
ATOM 649 O O . LYS A 1 86 ? 10.252 5.970 0.148 1.00 47.44 86 LYS A O 1
ATOM 654 N N . LEU A 1 87 ? 10.690 7.026 -1.797 1.00 47.47 87 LEU A N 1
ATOM 655 C CA . LEU A 1 87 ? 9.802 6.249 -2.677 1.00 47.47 87 LEU A CA 1
ATOM 656 C C . LEU A 1 87 ? 10.658 5.322 -3.547 1.00 47.47 87 LEU A C 1
ATOM 658 O O . LEU A 1 87 ? 11.713 5.775 -4.032 1.00 47.47 87 LEU A O 1
#